Protein AF-A0A9D9RQP7-F1 (afdb_monomer_lite)

Radius of gyration: 17.79 Å; chains: 1; bounding box: 44×34×52 Å

Sequence (137 aa):
MFEIIPKEIKRVFKISFLLTIVVVIFGIIIKRPELWFAFFIGSVASIINSYLLLSVIHKTVYYQTHGKAGMYIEYIKRIAIFILSLYLVVLVTRKFFPNILLNNIVAAGIGILNFKISLFISKLLEYREHKKKGDGN

pLDDT: mean 87.14, std 11.57, range [43.44, 96.88]

Secondary structure (DSSP, 8-state):
--TTS-HHHHHHHHHHHHHHHHHHHHHHHTT-HIIIIIHHHHHHHHHHHHHHHHHHHHHHHHH----HHHHHHHHHHHHHHHHHHHHHHHHHHHHH-GGGHHHHHHHHHHHHTHHHHHHHHHHHHHHHHHHHHHTT-

Structure (mmCIF, N/CA/C/O backbone):
data_AF-A0A9D9RQP7-F1
#
_entry.id   AF-A0A9D9RQP7-F1
#
loop_
_atom_site.group_PDB
_atom_site.id
_atom_site.type_symbol
_atom_site.label_atom_id
_atom_site.label_alt_id
_atom_site.label_comp_id
_atom_site.label_asym_id
_atom_site.label_entity_id
_atom_site.label_seq_id
_atom_site.pdbx_PDB_ins_code
_atom_site.Cartn_x
_atom_site.Cartn_y
_atom_site.Cartn_z
_atom_site.occupancy
_atom_site.B_iso_or_equiv
_atom_site.auth_seq_id
_atom_site.auth_comp_id
_atom_site.auth_asym_id
_atom_site.auth_atom_id
_atom_site.pdbx_PDB_model_num
ATOM 1 N N . MET A 1 1 ? 2.325 10.418 -16.258 1.00 47.75 1 MET A N 1
ATOM 2 C CA . MET A 1 1 ? 2.567 9.432 -15.169 1.00 47.75 1 MET A CA 1
ATOM 3 C C . MET A 1 1 ? 2.206 7.987 -15.545 1.00 47.75 1 MET A C 1
ATOM 5 O O . MET A 1 1 ? 2.888 7.085 -15.086 1.00 47.75 1 MET A O 1
ATOM 9 N N . PHE A 1 2 ? 1.180 7.736 -16.377 1.00 49.91 2 PHE A N 1
ATOM 10 C CA . PHE A 1 2 ? 0.720 6.374 -16.727 1.00 49.91 2 PHE A CA 1
ATOM 11 C C . PHE A 1 2 ? 1.215 5.817 -18.076 1.00 49.91 2 PHE A C 1
ATOM 13 O O . PHE A 1 2 ? 0.912 4.668 -18.380 1.00 49.91 2 PHE A O 1
ATOM 20 N N . GLU A 1 3 ? 1.945 6.591 -18.884 1.00 54.91 3 GLU A N 1
ATOM 21 C CA . GLU A 1 3 ? 2.419 6.153 -20.214 1.00 54.91 3 GLU A CA 1
ATOM 22 C C . GLU A 1 3 ? 3.496 5.066 -20.151 1.00 54.91 3 GLU A C 1
ATOM 24 O O . GLU A 1 3 ? 3.617 4.266 -21.069 1.00 54.91 3 GLU A O 1
ATOM 29 N N . ILE A 1 4 ? 4.226 4.984 -19.036 1.00 62.22 4 ILE A N 1
ATOM 30 C CA . ILE A 1 4 ? 5.302 4.006 -18.824 1.00 62.22 4 ILE A CA 1
ATOM 31 C C . ILE A 1 4 ? 4.748 2.610 -18.457 1.00 62.22 4 ILE A C 1
ATOM 33 O O . ILE A 1 4 ? 5.469 1.616 -18.500 1.00 62.22 4 ILE A O 1
ATOM 37 N N . ILE A 1 5 ? 3.469 2.508 -18.074 1.00 67.00 5 ILE A N 1
ATOM 38 C CA . ILE A 1 5 ? 2.900 1.284 -17.493 1.00 67.00 5 ILE A CA 1
ATOM 39 C C . ILE A 1 5 ? 2.259 0.417 -18.592 1.00 67.00 5 ILE A C 1
ATOM 41 O O . ILE A 1 5 ? 1.290 0.870 -19.213 1.00 67.00 5 ILE A O 1
ATOM 45 N N . PRO A 1 6 ? 2.713 -0.841 -18.788 1.00 76.88 6 PRO A N 1
ATOM 46 C CA . PRO A 1 6 ? 2.080 -1.786 -19.708 1.00 76.88 6 PRO A CA 1
ATOM 47 C C . PRO A 1 6 ? 0.582 -1.944 -19.436 1.00 76.88 6 PRO A C 1
ATOM 49 O O . PRO A 1 6 ? 0.132 -1.859 -18.285 1.00 76.88 6 PRO A O 1
ATOM 52 N N . LYS A 1 7 ? -0.208 -2.192 -20.487 1.00 76.88 7 LYS A N 1
ATOM 53 C CA . LYS A 1 7 ? -1.673 -2.285 -20.378 1.00 76.88 7 LYS A CA 1
ATOM 54 C C . LYS A 1 7 ? -2.106 -3.353 -19.368 1.00 76.88 7 LYS A C 1
ATOM 56 O O . LYS A 1 7 ? -3.031 -3.085 -18.598 1.00 76.88 7 LYS A O 1
ATOM 61 N N . GLU A 1 8 ? -1.418 -4.497 -19.301 1.00 76.25 8 GLU A N 1
ATOM 62 C CA . GLU A 1 8 ? -1.732 -5.559 -18.334 1.00 76.25 8 GLU A CA 1
ATOM 63 C C . GLU A 1 8 ? -1.509 -5.082 -16.893 1.00 76.25 8 GLU A C 1
ATOM 65 O O . GLU A 1 8 ? -2.347 -5.272 -16.012 1.00 76.25 8 GLU A O 1
ATOM 70 N N . ILE A 1 9 ? -0.412 -4.368 -16.648 1.00 85.38 9 ILE A N 1
ATOM 71 C CA . ILE A 1 9 ? -0.052 -3.882 -15.311 1.00 85.38 9 ILE A CA 1
ATOM 72 C C . ILE A 1 9 ? -0.971 -2.735 -14.879 1.00 85.38 9 ILE A C 1
ATOM 74 O O . ILE A 1 9 ? -1.325 -2.620 -13.704 1.00 85.38 9 ILE A O 1
ATOM 78 N N . LYS A 1 10 ? -1.452 -1.921 -15.824 1.00 87.50 10 LYS A N 1
ATOM 79 C CA . LYS A 1 10 ? -2.448 -0.877 -15.551 1.00 87.50 10 LYS A CA 1
ATOM 80 C C . LYS A 1 10 ? -3.749 -1.466 -14.988 1.00 87.50 10 LYS A C 1
ATOM 82 O O . LYS A 1 10 ? -4.365 -0.831 -14.129 1.00 87.50 10 LYS A O 1
ATOM 87 N N . ARG A 1 11 ? -4.151 -2.677 -15.410 1.00 89.12 11 ARG A N 1
ATOM 88 C CA . ARG A 1 11 ? -5.290 -3.416 -14.821 1.00 89.12 11 ARG A CA 1
ATOM 89 C C . ARG A 1 11 ? -5.031 -3.723 -13.344 1.00 89.12 11 ARG A C 1
ATOM 91 O O . ARG A 1 11 ? -5.906 -3.470 -12.521 1.00 89.12 11 ARG A O 1
ATOM 98 N N . VAL A 1 12 ? -3.819 -4.160 -12.996 1.00 92.44 12 VAL A N 1
ATOM 99 C CA . VAL A 1 12 ? -3.421 -4.455 -11.606 1.00 92.44 12 VAL A CA 1
ATOM 100 C C . VAL A 1 12 ? -3.494 -3.212 -10.714 1.00 92.44 12 VAL A C 1
ATOM 102 O O . VAL A 1 12 ? -4.064 -3.283 -9.627 1.00 92.44 12 VAL A O 1
ATOM 105 N N . PHE A 1 13 ? -3.002 -2.055 -11.176 1.00 92.38 13 PHE A N 1
ATOM 106 C CA . PHE A 1 13 ? -3.132 -0.792 -10.429 1.00 92.38 13 PHE A CA 1
ATOM 107 C C . PHE A 1 13 ? -4.591 -0.408 -10.181 1.00 92.38 13 PHE A C 1
ATOM 109 O O . PHE A 1 13 ? -4.934 -0.004 -9.072 1.00 92.38 13 PHE A O 1
ATOM 116 N N . LYS A 1 14 ? -5.458 -0.554 -11.192 1.00 92.00 14 LYS A N 1
ATOM 117 C CA . LYS A 1 14 ? -6.893 -0.278 -11.040 1.00 92.00 14 LYS A CA 1
ATOM 118 C C . LYS A 1 14 ? -7.535 -1.194 -10.000 1.00 92.00 14 LYS A C 1
ATOM 120 O O . LYS A 1 14 ? -8.259 -0.699 -9.143 1.00 92.00 14 LYS A O 1
ATOM 125 N N . ILE A 1 15 ? -7.246 -2.497 -10.050 1.00 93.00 15 ILE A N 1
ATOM 126 C CA . ILE A 1 15 ? -7.751 -3.469 -9.068 1.00 93.00 15 ILE A CA 1
ATOM 127 C C . ILE A 1 15 ? -7.251 -3.113 -7.665 1.00 93.00 15 ILE A C 1
ATOM 129 O O . ILE A 1 15 ? -8.053 -3.063 -6.742 1.00 93.00 15 ILE A O 1
ATOM 133 N N . SER A 1 16 ? -5.966 -2.784 -7.513 1.00 94.56 16 SER A N 1
ATOM 134 C CA . SER A 1 16 ? -5.379 -2.399 -6.223 1.00 94.56 16 SER A CA 1
ATOM 135 C C . SER A 1 16 ? -6.018 -1.143 -5.641 1.00 94.56 16 SER A C 1
ATOM 137 O O . SER A 1 16 ? -6.324 -1.103 -4.447 1.00 94.56 16 SER A O 1
ATOM 139 N N . PHE A 1 17 ? -6.279 -0.136 -6.473 1.00 94.12 17 PHE A N 1
ATOM 140 C CA . PHE A 1 17 ? -6.966 1.081 -6.051 1.00 94.12 17 PHE A CA 1
ATOM 141 C C . PHE A 1 17 ? -8.420 0.806 -5.646 1.00 94.12 17 PHE A C 1
ATOM 143 O O . PHE A 1 17 ? -8.8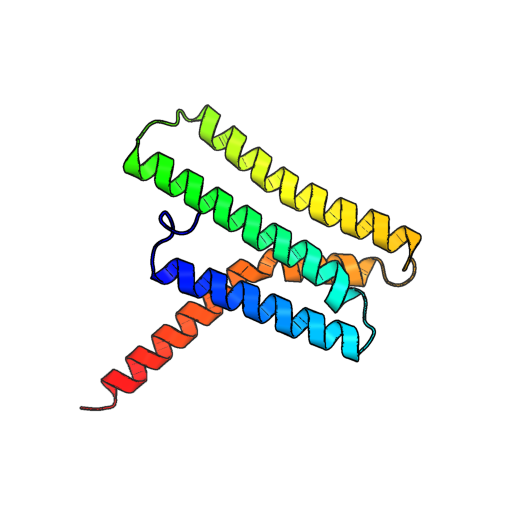59 1.244 -4.586 1.00 94.12 17 PHE A O 1
ATOM 150 N N . LEU A 1 18 ? -9.142 0.013 -6.441 1.00 94.56 18 LEU A N 1
ATOM 151 C CA . LEU A 1 18 ? -10.524 -0.367 -6.158 1.00 94.56 18 LEU A CA 1
ATOM 152 C C . LEU A 1 18 ? -10.630 -1.190 -4.868 1.00 94.56 18 LEU A C 1
ATOM 154 O O . LEU A 1 18 ? -11.475 -0.899 -4.028 1.00 94.56 18 LEU A O 1
ATOM 158 N N . LEU A 1 19 ? -9.729 -2.154 -4.664 1.00 94.19 19 LEU A N 1
ATOM 159 C CA . LEU A 1 19 ? -9.661 -2.955 -3.441 1.00 94.19 19 LEU A CA 1
ATOM 160 C C . LEU A 1 19 ? -9.374 -2.068 -2.224 1.00 94.19 19 LEU A C 1
ATOM 162 O O . LEU A 1 19 ? -10.003 -2.231 -1.182 1.00 94.19 19 LEU A O 1
ATOM 166 N N . THR A 1 20 ? -8.500 -1.067 -2.386 1.00 95.94 20 THR A N 1
ATOM 167 C CA . THR A 1 20 ? -8.225 -0.075 -1.337 1.00 95.94 20 THR A CA 1
ATOM 168 C C . THR A 1 20 ? -9.487 0.681 -0.947 1.00 95.94 20 THR A C 1
ATOM 170 O O . THR A 1 20 ? -9.828 0.725 0.230 1.00 95.94 20 THR A O 1
ATOM 173 N N . ILE A 1 21 ? -10.211 1.225 -1.927 1.00 95.62 21 ILE A N 1
ATOM 174 C CA . ILE A 1 21 ? -11.451 1.972 -1.690 1.00 95.62 21 ILE A CA 1
ATOM 175 C C . ILE A 1 21 ? -12.491 1.097 -0.986 1.00 95.62 21 ILE A C 1
ATOM 177 O O . ILE A 1 21 ? -13.067 1.524 0.012 1.00 95.62 21 ILE A O 1
ATOM 181 N N . VAL A 1 22 ? -12.708 -0.129 -1.469 1.00 94.94 22 VAL A N 1
ATOM 182 C CA . VAL A 1 22 ? -13.702 -1.049 -0.896 1.00 94.94 22 VAL A CA 1
ATOM 183 C C . VAL A 1 22 ? -13.388 -1.353 0.569 1.00 94.94 22 VAL A C 1
ATOM 185 O O . VAL A 1 22 ? -14.272 -1.232 1.416 1.00 94.94 22 VAL A O 1
ATOM 188 N N . VAL A 1 23 ? -12.135 -1.693 0.890 1.00 94.12 23 VAL A N 1
ATOM 189 C CA . VAL A 1 23 ? -11.734 -2.014 2.270 1.00 94.12 23 VAL A CA 1
ATOM 190 C C . VAL A 1 23 ? -11.811 -0.787 3.176 1.00 94.12 23 VAL A C 1
ATOM 192 O O . VAL A 1 23 ? -12.257 -0.905 4.315 1.00 94.12 23 VAL A O 1
ATOM 195 N N . VAL A 1 24 ? -11.443 0.397 2.677 1.00 93.88 24 VAL A N 1
ATOM 196 C CA . VAL A 1 24 ? -11.528 1.641 3.453 1.00 93.88 24 VAL A CA 1
ATOM 197 C C . VAL A 1 24 ? -12.977 1.995 3.773 1.00 93.88 24 VAL A C 1
ATOM 199 O O . VAL A 1 24 ? -13.290 2.235 4.937 1.00 93.88 24 VAL A O 1
ATOM 202 N N . ILE A 1 25 ? -13.875 1.972 2.782 1.00 94.94 25 ILE A N 1
ATOM 203 C CA . ILE A 1 25 ? -15.306 2.244 2.993 1.00 94.94 25 ILE A CA 1
ATOM 204 C C . ILE A 1 25 ? -15.891 1.243 3.993 1.00 94.94 25 ILE A C 1
ATOM 206 O O . ILE A 1 25 ? -16.557 1.637 4.950 1.00 94.94 25 ILE A O 1
ATOM 210 N N . PHE A 1 26 ? -15.594 -0.046 3.820 1.00 94.12 26 PHE A N 1
ATOM 211 C CA . PHE A 1 26 ? -16.040 -1.095 4.735 1.00 94.12 26 PHE A CA 1
ATOM 212 C C . PHE A 1 26 ? -15.511 -0.878 6.163 1.00 94.12 26 PHE A C 1
ATOM 214 O O . PHE A 1 26 ? -16.257 -0.993 7.137 1.00 94.12 26 PHE A O 1
ATOM 221 N N . GLY A 1 27 ? -14.244 -0.480 6.292 1.00 91.62 27 GLY A N 1
ATOM 222 C CA . GLY A 1 27 ? -13.615 -0.139 7.565 1.00 91.62 27 GLY A CA 1
ATOM 223 C C . GLY A 1 27 ? -14.263 1.050 8.274 1.00 91.62 27 GLY A C 1
ATOM 224 O O . GLY A 1 27 ? -14.408 1.021 9.497 1.00 91.62 27 GLY A O 1
ATOM 225 N N . ILE A 1 28 ? -14.695 2.067 7.521 1.00 92.75 28 ILE A N 1
ATOM 226 C CA . ILE A 1 28 ? -15.425 3.226 8.056 1.00 92.75 28 ILE A CA 1
ATOM 227 C C . ILE A 1 28 ? -16.793 2.790 8.592 1.00 92.75 28 ILE A C 1
ATOM 229 O O . ILE A 1 28 ? -17.144 3.146 9.716 1.00 92.75 28 ILE A O 1
ATOM 233 N N . ILE A 1 29 ? -17.537 1.975 7.835 1.00 94.06 29 ILE A N 1
ATOM 234 C CA . ILE A 1 29 ? -18.876 1.497 8.224 1.00 94.06 29 ILE A CA 1
ATOM 235 C C . ILE A 1 29 ? -18.820 0.700 9.536 1.00 94.06 29 ILE A C 1
ATOM 237 O O . ILE A 1 29 ? -19.639 0.914 10.428 1.00 94.06 29 ILE A O 1
ATOM 241 N N . ILE A 1 30 ? -17.823 -0.177 9.689 1.00 93.44 30 ILE A N 1
ATOM 242 C CA . ILE A 1 30 ? -17.660 -1.028 10.884 1.00 93.44 30 ILE A CA 1
ATOM 243 C C . ILE A 1 30 ? -16.909 -0.289 12.010 1.00 93.44 30 ILE A C 1
ATOM 245 O O . ILE A 1 30 ? -16.757 -0.810 13.113 1.00 93.44 30 ILE A O 1
ATOM 249 N N . LYS A 1 31 ? -16.460 0.950 11.763 1.00 89.25 31 LYS A N 1
ATOM 250 C CA . LYS A 1 31 ? -15.686 1.778 12.703 1.00 89.25 31 LYS A CA 1
ATOM 251 C C . LYS A 1 31 ? -14.406 1.085 13.189 1.00 89.25 31 LYS A C 1
ATOM 253 O O . LYS A 1 31 ? -14.003 1.233 14.341 1.00 89.25 31 LYS A O 1
ATOM 258 N N . ARG A 1 32 ? -13.757 0.329 12.298 1.00 89.00 32 ARG A N 1
ATOM 259 C CA . ARG A 1 32 ? -12.523 -0.422 12.567 1.00 89.00 32 ARG A CA 1
ATOM 260 C C . ARG A 1 32 ? -11.314 0.319 11.987 1.00 89.00 32 ARG A C 1
ATOM 262 O O . ARG A 1 32 ? -11.098 0.249 10.772 1.00 89.00 32 ARG A O 1
ATOM 269 N N . PRO A 1 33 ? -10.544 1.065 12.803 1.00 88.00 33 PRO A N 1
ATOM 270 C CA . PRO A 1 33 ? -9.365 1.813 12.343 1.00 88.00 33 PRO A CA 1
ATOM 271 C C . PRO A 1 33 ? -8.278 0.932 11.726 1.00 88.00 33 PRO A C 1
ATOM 273 O O . PRO A 1 33 ? -7.509 1.413 10.894 1.00 88.00 33 PRO A O 1
ATOM 276 N N . GLU A 1 34 ? -8.267 -0.364 12.031 1.00 89.88 34 GLU A N 1
ATOM 277 C CA . GLU A 1 34 ? -7.419 -1.341 11.355 1.00 89.88 34 GLU A CA 1
ATOM 278 C C . GLU A 1 34 ? -7.619 -1.292 9.830 1.00 89.88 34 GLU A C 1
ATOM 280 O O . GLU A 1 34 ? -6.661 -1.285 9.055 1.00 89.88 34 GLU A O 1
ATOM 285 N N . LEU A 1 35 ? -8.878 -1.206 9.395 1.00 85.56 35 LEU A N 1
ATOM 286 C CA . LEU A 1 35 ? -9.279 -1.349 7.998 1.00 85.56 35 LEU A CA 1
ATOM 287 C C . LEU A 1 35 ? -9.265 -0.028 7.226 1.00 85.56 35 LEU A C 1
ATOM 289 O O . LEU A 1 35 ? -8.845 0.000 6.073 1.00 85.56 35 LEU A O 1
ATOM 293 N N . TRP A 1 36 ? -9.715 1.076 7.827 1.00 91.00 36 TRP A N 1
ATOM 294 C CA . TRP A 1 36 ? -9.765 2.348 7.097 1.00 91.00 36 TRP A CA 1
ATOM 295 C C . TRP A 1 36 ? -8.465 3.148 7.188 1.00 91.00 36 TRP A C 1
ATOM 297 O O . TRP A 1 36 ? -8.125 3.845 6.237 1.00 91.00 36 TRP A O 1
ATOM 307 N N . PHE A 1 37 ? -7.717 3.035 8.290 1.00 93.81 37 PHE A N 1
ATOM 308 C CA . PHE A 1 37 ? -6.466 3.769 8.475 1.00 93.81 37 PHE A CA 1
ATOM 309 C C . PHE A 1 37 ? -5.248 2.899 8.158 1.00 93.81 37 PHE A C 1
ATOM 311 O O . PHE A 1 37 ? -4.493 3.199 7.232 1.00 93.81 37 PHE A O 1
ATOM 318 N N . ALA A 1 38 ? -5.044 1.806 8.896 1.00 94.50 38 ALA A N 1
ATOM 319 C CA . ALA A 1 38 ? -3.783 1.073 8.814 1.00 94.50 38 ALA A CA 1
ATOM 320 C C . ALA A 1 38 ? -3.617 0.344 7.468 1.00 94.50 38 ALA A C 1
ATOM 322 O O . ALA A 1 38 ? -2.581 0.476 6.809 1.00 94.50 38 ALA A O 1
ATOM 323 N N . PHE A 1 39 ? -4.665 -0.340 7.002 1.00 96.12 39 PHE A N 1
ATOM 324 C CA . PHE A 1 39 ? -4.684 -0.954 5.672 1.00 96.12 39 PHE A CA 1
ATOM 325 C C . PHE A 1 39 ? -4.536 0.073 4.537 1.00 96.12 39 PHE A C 1
ATOM 327 O O . PHE A 1 39 ? -3.866 -0.213 3.541 1.00 96.12 39 PHE A O 1
ATOM 334 N N . PHE A 1 40 ? -5.108 1.276 4.680 1.00 96.44 40 PHE A N 1
ATOM 335 C CA . PHE A 1 40 ? -4.963 2.348 3.691 1.00 96.44 40 PHE A CA 1
ATOM 336 C C . PHE A 1 40 ? -3.507 2.787 3.545 1.00 96.44 40 PHE A C 1
ATOM 338 O O . PHE A 1 40 ? -2.982 2.785 2.432 1.00 96.44 40 PHE A O 1
ATOM 345 N N . ILE A 1 41 ? -2.829 3.087 4.658 1.00 96.88 41 ILE A N 1
ATOM 346 C CA . ILE A 1 41 ? -1.414 3.485 4.641 1.00 96.88 41 ILE A CA 1
ATOM 347 C C . ILE A 1 41 ? -0.548 2.390 4.007 1.00 96.88 41 ILE A C 1
ATOM 349 O O . ILE A 1 41 ? 0.269 2.680 3.129 1.00 96.88 41 ILE A O 1
ATOM 353 N N . GLY A 1 42 ? -0.772 1.126 4.382 1.00 96.56 42 GLY A N 1
ATOM 354 C CA . GLY A 1 42 ? -0.073 -0.006 3.773 1.00 96.56 42 GLY A CA 1
ATOM 355 C C . GLY A 1 42 ? -0.332 -0.126 2.267 1.00 96.56 42 GLY A C 1
ATOM 356 O O . GLY A 1 42 ? 0.598 -0.334 1.487 1.00 96.56 42 GLY A O 1
ATOM 357 N N . SER A 1 43 ? -1.582 0.061 1.838 1.00 96.62 43 SER A N 1
ATOM 358 C CA . SER A 1 43 ? -1.982 -0.005 0.427 1.00 96.62 43 SER A CA 1
ATOM 359 C C . SER A 1 43 ? -1.356 1.104 -0.410 1.00 96.62 43 SER A C 1
ATOM 361 O O . SER A 1 43 ? -0.833 0.835 -1.492 1.00 96.62 43 SER A O 1
ATOM 363 N N . VAL A 1 44 ? -1.342 2.338 0.100 1.00 96.12 44 VAL A N 1
ATOM 364 C CA . VAL A 1 44 ? -0.674 3.473 -0.551 1.00 96.12 44 VAL A CA 1
ATOM 365 C C . VAL A 1 44 ? 0.821 3.191 -0.705 1.00 96.12 44 VAL A C 1
ATOM 367 O O . VAL A 1 44 ? 1.359 3.338 -1.804 1.00 96.12 44 VAL A O 1
ATOM 370 N N . ALA A 1 45 ? 1.481 2.700 0.349 1.00 96.50 45 ALA A N 1
ATOM 371 C CA . ALA A 1 45 ? 2.887 2.305 0.284 1.00 96.50 45 ALA A CA 1
ATOM 372 C C . ALA A 1 45 ? 3.128 1.208 -0.770 1.00 96.50 45 ALA A C 1
ATOM 374 O O . ALA A 1 45 ? 4.070 1.305 -1.555 1.00 96.50 45 ALA A O 1
ATOM 375 N N . SER A 1 46 ? 2.248 0.203 -0.848 1.00 96.50 46 SER A N 1
ATOM 376 C CA . SER A 1 46 ? 2.303 -0.868 -1.854 1.00 96.50 46 SER A CA 1
ATOM 377 C C . SER A 1 46 ? 2.227 -0.336 -3.290 1.00 96.50 46 SER A C 1
ATOM 379 O O . SER A 1 46 ? 3.029 -0.725 -4.147 1.00 96.50 46 SER A O 1
ATOM 381 N N . ILE A 1 47 ? 1.300 0.591 -3.551 1.00 94.75 47 ILE A N 1
ATOM 382 C CA . ILE A 1 47 ? 1.083 1.203 -4.869 1.00 94.75 47 ILE A CA 1
ATOM 383 C C . ILE A 1 47 ? 2.297 2.044 -5.280 1.00 94.75 47 ILE A C 1
ATOM 385 O O . ILE A 1 47 ? 2.828 1.853 -6.377 1.00 94.75 47 ILE A O 1
ATOM 389 N N . ILE A 1 48 ? 2.782 2.923 -4.394 1.00 94.38 48 ILE A N 1
ATOM 390 C CA . ILE A 1 48 ? 3.969 3.758 -4.649 1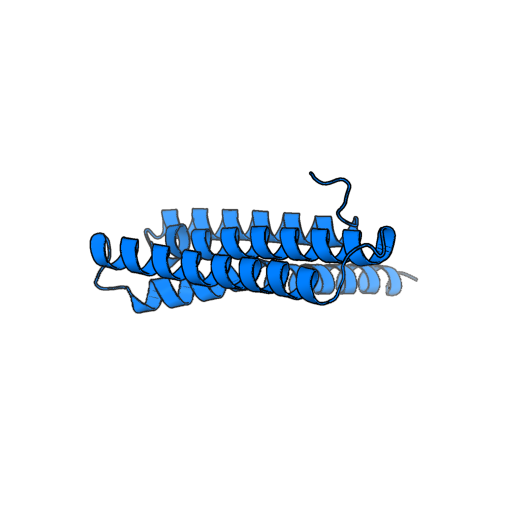.00 94.38 48 ILE A CA 1
ATOM 391 C C . ILE A 1 48 ? 5.187 2.872 -4.914 1.00 94.38 48 ILE A C 1
ATOM 393 O O . ILE A 1 48 ? 5.909 3.066 -5.893 1.00 94.38 48 ILE A O 1
ATOM 397 N N . ASN A 1 49 ? 5.396 1.858 -4.076 1.00 94.25 49 ASN A N 1
ATOM 398 C CA . ASN A 1 49 ? 6.526 0.950 -4.201 1.00 94.25 49 ASN A CA 1
ATOM 399 C C . ASN A 1 49 ? 6.518 0.165 -5.523 1.00 94.25 49 ASN A C 1
ATOM 401 O O . ASN A 1 49 ? 7.573 -0.085 -6.112 1.00 94.25 49 ASN A O 1
ATOM 405 N N . SER A 1 50 ? 5.331 -0.224 -5.988 1.00 93.00 50 SER A N 1
ATOM 406 C CA . SER A 1 50 ? 5.155 -0.941 -7.254 1.00 93.00 50 SER A CA 1
ATOM 407 C C . SER A 1 50 ? 5.362 -0.023 -8.459 1.00 93.00 50 SER A C 1
ATOM 409 O O . SER A 1 50 ? 5.967 -0.432 -9.448 1.00 93.00 50 SER A O 1
ATOM 411 N N . TYR A 1 51 ? 4.945 1.241 -8.360 1.00 90.94 51 TYR A N 1
ATOM 412 C CA . TYR A 1 51 ? 5.221 2.252 -9.379 1.00 90.94 51 TYR A CA 1
ATOM 413 C C . TYR A 1 51 ? 6.722 2.539 -9.515 1.00 90.94 51 TYR A C 1
ATOM 415 O O . TYR A 1 51 ? 7.252 2.545 -10.626 1.00 90.94 51 TYR A O 1
ATOM 423 N N . LEU A 1 52 ? 7.427 2.714 -8.392 1.00 91.00 52 LEU A N 1
ATOM 424 C CA . LEU A 1 52 ? 8.880 2.904 -8.398 1.00 91.00 52 LEU A CA 1
ATOM 425 C C . LEU A 1 52 ? 9.596 1.712 -9.033 1.00 91.00 52 LEU A C 1
ATOM 427 O O . LEU A 1 52 ? 10.477 1.905 -9.866 1.00 91.00 52 LEU A O 1
ATOM 431 N N . LEU A 1 53 ? 9.172 0.486 -8.709 1.00 90.75 53 LEU A N 1
ATOM 432 C CA . LEU A 1 53 ? 9.724 -0.720 -9.321 1.00 90.75 53 LEU A CA 1
ATOM 433 C C . LEU A 1 53 ? 9.564 -0.714 -10.850 1.00 90.75 53 LEU A C 1
ATOM 435 O O . LEU A 1 53 ? 10.519 -1.001 -11.564 1.00 90.75 53 LEU A O 1
ATOM 439 N N . LEU A 1 54 ? 8.385 -0.350 -11.357 1.00 88.38 54 LEU A N 1
ATOM 440 C CA . LEU A 1 54 ? 8.132 -0.265 -12.800 1.00 88.38 54 LEU A CA 1
ATOM 441 C C . LEU A 1 54 ? 8.972 0.803 -13.487 1.00 88.38 54 LEU A C 1
ATOM 443 O O . LEU A 1 54 ? 9.483 0.564 -14.577 1.00 88.38 54 LEU A O 1
ATOM 447 N N . SER A 1 55 ? 9.144 1.956 -12.844 1.00 84.81 55 SER A N 1
ATOM 448 C CA . SER A 1 55 ? 10.006 3.025 -13.349 1.00 84.81 55 SER A CA 1
ATOM 449 C C . SER A 1 55 ? 11.456 2.554 -13.482 1.00 84.81 55 SER A C 1
ATOM 451 O O . SER A 1 55 ? 12.086 2.788 -14.512 1.00 84.81 55 SER A O 1
ATOM 453 N N . VAL A 1 56 ? 11.967 1.821 -12.485 1.00 86.00 56 VAL A N 1
ATOM 454 C CA . VAL A 1 56 ? 13.311 1.227 -12.535 1.00 86.00 56 VAL A CA 1
ATOM 455 C C . VAL A 1 56 ? 13.409 0.200 -13.658 1.00 86.00 56 VAL A C 1
ATOM 457 O O . VAL A 1 56 ? 14.314 0.303 -14.477 1.00 86.00 56 VAL A O 1
ATOM 460 N N . ILE A 1 57 ? 12.461 -0.739 -13.754 1.00 85.50 57 ILE A N 1
ATOM 461 C CA . ILE A 1 57 ? 12.448 -1.754 -14.821 1.00 85.50 57 ILE A CA 1
ATOM 462 C C . ILE A 1 57 ? 12.445 -1.083 -16.197 1.00 85.50 57 ILE A C 1
ATOM 464 O O . ILE A 1 57 ? 13.248 -1.441 -17.052 1.00 85.50 57 ILE A O 1
ATOM 468 N N . HIS A 1 58 ? 11.587 -0.084 -16.406 1.00 81.44 58 HIS A N 1
ATOM 469 C CA . HIS A 1 58 ? 11.510 0.623 -17.677 1.00 81.44 58 HIS A CA 1
ATOM 470 C C . HIS A 1 58 ? 12.827 1.333 -18.014 1.00 81.44 58 HIS A C 1
ATOM 472 O O . HIS A 1 58 ? 13.332 1.184 -19.123 1.00 81.44 58 HIS A O 1
ATOM 478 N N . LYS A 1 59 ? 13.435 2.038 -17.052 1.00 78.50 59 LYS A N 1
ATOM 479 C CA . LYS A 1 59 ? 14.737 2.693 -17.251 1.00 78.50 59 LYS A CA 1
ATOM 480 C C . LYS A 1 59 ? 15.851 1.694 -17.559 1.00 78.50 59 LYS A C 1
ATOM 482 O O . LYS A 1 59 ? 16.645 1.937 -18.462 1.00 78.50 59 LYS A O 1
ATOM 487 N N . THR A 1 60 ? 15.910 0.574 -16.844 1.00 81.12 60 THR A N 1
ATOM 488 C CA . THR A 1 60 ? 16.942 -0.448 -17.053 1.00 81.12 60 THR A CA 1
ATOM 489 C C . THR A 1 60 ? 16.791 -1.136 -18.406 1.00 81.12 60 THR A C 1
ATOM 491 O O . THR A 1 60 ? 17.784 -1.294 -19.109 1.00 81.12 60 THR A O 1
ATOM 494 N N . VAL A 1 61 ? 15.566 -1.509 -18.790 1.00 78.94 61 VAL A N 1
ATOM 495 C CA . VAL A 1 61 ? 15.300 -2.218 -20.051 1.00 78.94 61 VAL A CA 1
ATOM 496 C C . VAL A 1 61 ? 15.477 -1.301 -21.262 1.00 78.94 61 VAL A C 1
ATOM 498 O O . VAL A 1 61 ? 16.118 -1.706 -22.225 1.00 78.94 61 VAL A O 1
ATOM 501 N N . TYR A 1 62 ? 14.939 -0.077 -21.224 1.00 69.56 62 TYR A N 1
ATOM 502 C CA . TYR A 1 62 ? 14.922 0.802 -22.401 1.00 69.56 62 TYR A CA 1
ATOM 503 C C . TYR A 1 62 ? 16.158 1.687 -22.537 1.00 69.56 62 TYR A C 1
ATOM 505 O O . TYR A 1 62 ? 16.584 1.952 -23.655 1.00 69.56 62 TYR A O 1
ATOM 513 N N . TYR A 1 63 ? 16.737 2.154 -21.430 1.00 69.44 63 TYR A N 1
ATOM 514 C CA . TYR A 1 63 ? 17.813 3.145 -21.485 1.00 69.44 63 TYR A CA 1
ATOM 515 C C . TYR A 1 63 ? 19.186 2.588 -21.096 1.00 69.44 63 TYR A C 1
ATOM 517 O O . TYR A 1 63 ? 20.149 3.343 -21.166 1.00 69.44 63 TYR A O 1
ATOM 525 N N . GLN A 1 64 ? 19.288 1.327 -20.640 1.00 67.62 64 GLN A N 1
ATOM 526 C CA . GLN A 1 64 ? 20.534 0.653 -20.205 1.00 67.62 64 GLN A CA 1
ATOM 527 C C . GLN A 1 64 ? 21.442 1.491 -19.270 1.00 67.62 64 GLN A C 1
ATOM 529 O O . GLN A 1 64 ? 22.625 1.216 -19.103 1.00 67.62 64 GLN A O 1
ATOM 534 N N . THR A 1 65 ? 20.895 2.525 -18.627 1.00 58.50 65 THR A N 1
ATOM 535 C CA . THR A 1 65 ? 21.665 3.662 -18.082 1.00 58.50 65 THR A CA 1
ATOM 536 C C . THR A 1 65 ? 22.070 3.489 -16.625 1.00 58.50 65 THR A C 1
ATOM 538 O O . THR A 1 65 ? 22.756 4.342 -16.071 1.00 58.50 65 THR A O 1
ATOM 541 N N . HIS A 1 66 ? 21.624 2.422 -15.959 1.00 61.38 66 HIS A N 1
ATOM 542 C CA . HIS A 1 66 ? 21.834 2.264 -14.522 1.00 61.38 66 HIS A CA 1
ATOM 543 C C . HIS A 1 66 ? 22.972 1.284 -14.243 1.00 61.38 66 HIS A C 1
ATOM 545 O O . HIS A 1 66 ? 22.821 0.071 -14.379 1.00 61.38 66 HIS A O 1
ATOM 551 N N . GLY A 1 67 ? 24.105 1.819 -13.778 1.00 68.25 67 GLY A N 1
ATOM 552 C CA . GLY A 1 67 ? 25.142 1.018 -13.133 1.00 68.25 67 GLY A CA 1
ATOM 553 C C . GLY A 1 67 ? 24.599 0.304 -11.886 1.00 68.25 67 GLY A C 1
ATOM 554 O O . GLY A 1 67 ? 23.640 0.767 -11.260 1.00 68.25 67 GLY A O 1
ATOM 555 N N . LYS A 1 68 ? 25.226 -0.816 -11.495 1.00 74.25 68 LYS A N 1
ATOM 556 C CA . LYS A 1 68 ? 24.778 -1.679 -10.378 1.00 74.25 68 LYS A CA 1
ATOM 557 C C . LYS A 1 68 ? 24.444 -0.887 -9.102 1.00 74.25 68 LYS A C 1
ATOM 559 O O . LYS A 1 68 ? 23.419 -1.145 -8.482 1.00 74.25 68 LYS A O 1
ATOM 564 N N . ALA A 1 69 ? 25.248 0.123 -8.759 1.00 77.69 69 ALA A N 1
ATOM 565 C CA . ALA A 1 69 ? 25.045 0.978 -7.585 1.00 77.69 69 ALA A CA 1
ATOM 566 C C . ALA A 1 69 ? 23.715 1.763 -7.604 1.00 77.69 69 ALA A C 1
ATOM 568 O O . ALA A 1 69 ? 23.038 1.849 -6.581 1.00 77.69 69 ALA A O 1
ATOM 569 N N . GLY A 1 70 ? 23.294 2.281 -8.764 1.00 79.88 70 GLY A N 1
ATOM 570 C CA . GLY A 1 70 ? 22.038 3.028 -8.894 1.00 79.88 70 GLY A CA 1
ATOM 571 C C . GLY A 1 70 ? 20.806 2.160 -8.629 1.00 79.88 70 GLY A C 1
ATOM 572 O O . GLY A 1 70 ? 19.856 2.606 -7.986 1.00 79.88 70 GLY A O 1
ATOM 573 N N . MET A 1 71 ? 20.848 0.887 -9.040 1.00 79.88 71 MET A N 1
ATOM 574 C CA . MET A 1 71 ? 19.771 -0.067 -8.752 1.00 79.88 71 MET A CA 1
ATOM 575 C C . MET A 1 71 ? 19.645 -0.367 -7.251 1.00 79.88 71 MET A C 1
ATOM 577 O O . MET A 1 71 ? 18.527 -0.457 -6.742 1.00 79.88 71 MET A O 1
ATOM 581 N N . TYR A 1 72 ? 20.764 -0.463 -6.522 1.00 86.31 72 TYR A N 1
ATOM 582 C CA . TYR A 1 72 ? 20.737 -0.641 -5.064 1.00 86.31 72 TYR A CA 1
ATOM 583 C C . TYR A 1 72 ? 20.143 0.571 -4.339 1.00 86.31 72 TYR A C 1
ATOM 585 O O . TYR A 1 72 ? 19.368 0.395 -3.401 1.00 86.31 72 TYR A O 1
ATOM 593 N N . ILE A 1 73 ? 20.442 1.793 -4.788 1.00 87.75 73 ILE A N 1
ATOM 594 C CA . ILE A 1 73 ? 19.872 3.016 -4.199 1.00 87.75 73 ILE A CA 1
ATOM 595 C C . ILE A 1 73 ? 18.346 3.028 -4.349 1.00 87.75 73 ILE A C 1
ATOM 597 O O . ILE A 1 73 ? 17.629 3.266 -3.377 1.00 87.75 73 ILE A O 1
ATOM 601 N N . GLU A 1 74 ? 17.832 2.729 -5.543 1.00 87.56 74 GLU A N 1
ATOM 602 C CA . GLU A 1 74 ? 16.385 2.641 -5.775 1.00 87.56 74 GLU A CA 1
ATOM 603 C C . GLU A 1 74 ? 15.735 1.516 -4.952 1.00 87.56 74 GLU A C 1
ATOM 605 O O . GLU A 1 74 ? 14.633 1.675 -4.422 1.00 87.56 74 GLU A O 1
ATOM 610 N N . TYR A 1 75 ? 16.435 0.395 -4.762 1.00 88.38 75 TYR A N 1
ATOM 611 C CA . TYR A 1 75 ? 15.984 -0.676 -3.876 1.00 88.38 75 TYR A CA 1
ATOM 612 C C . TYR A 1 75 ? 15.897 -0.234 -2.404 1.00 88.38 75 TYR A C 1
ATOM 614 O O . TYR A 1 75 ? 14.895 -0.508 -1.741 1.00 88.38 75 TYR A O 1
ATOM 622 N N . ILE A 1 76 ? 16.890 0.504 -1.900 1.00 92.81 76 ILE A N 1
ATOM 623 C CA . ILE A 1 76 ? 16.884 1.038 -0.530 1.00 92.81 76 ILE A CA 1
ATOM 624 C C . ILE A 1 76 ? 15.740 2.038 -0.341 1.00 92.81 76 ILE A C 1
ATOM 626 O O . ILE A 1 76 ? 15.016 1.940 0.649 1.00 92.81 76 ILE A O 1
ATOM 630 N N . LYS A 1 77 ? 15.507 2.949 -1.301 1.00 92.06 77 LYS A N 1
ATOM 631 C CA . LYS A 1 77 ? 14.362 3.883 -1.261 1.00 92.06 77 LYS A CA 1
ATOM 632 C C . LYS A 1 77 ? 13.036 3.141 -1.099 1.00 92.06 77 LYS A C 1
ATOM 634 O O . LYS A 1 77 ? 12.187 3.531 -0.302 1.00 92.06 77 LYS A O 1
ATOM 639 N N . ARG A 1 78 ? 12.872 2.041 -1.833 1.00 93.06 78 ARG A N 1
ATOM 640 C CA . ARG A 1 78 ? 11.684 1.183 -1.775 1.00 93.06 78 ARG A CA 1
ATOM 641 C C . ARG A 1 78 ? 11.492 0.521 -0.409 1.00 93.06 78 ARG A C 1
ATOM 643 O O . ARG A 1 78 ? 10.384 0.539 0.121 1.00 93.06 78 ARG A O 1
ATOM 650 N N . ILE A 1 79 ? 12.561 -0.009 0.191 1.00 93.69 79 ILE A N 1
ATOM 651 C CA . ILE A 1 79 ? 12.513 -0.532 1.568 1.00 93.69 79 ILE A CA 1
ATOM 652 C C . ILE A 1 79 ? 12.158 0.582 2.556 1.00 93.69 79 ILE A C 1
ATOM 654 O O . ILE A 1 79 ? 11.296 0.386 3.413 1.00 93.69 79 ILE A O 1
ATOM 658 N N . ALA A 1 80 ? 12.775 1.757 2.415 1.00 94.75 80 ALA A N 1
ATOM 659 C CA . ALA A 1 80 ? 12.524 2.893 3.292 1.00 94.75 80 ALA A CA 1
ATOM 660 C C . ALA A 1 80 ? 11.043 3.298 3.287 1.00 94.75 80 ALA A C 1
ATOM 662 O O . ALA A 1 80 ? 10.488 3.544 4.350 1.00 94.75 80 ALA A O 1
ATOM 663 N N . ILE A 1 81 ? 10.367 3.275 2.133 1.00 95.00 81 ILE A N 1
ATOM 664 C CA . ILE A 1 81 ? 8.923 3.557 2.041 1.00 95.00 81 ILE A CA 1
ATOM 665 C C . ILE A 1 81 ? 8.104 2.588 2.899 1.00 95.00 81 ILE A C 1
ATOM 667 O O . ILE A 1 81 ? 7.207 3.023 3.621 1.00 95.00 81 ILE A O 1
ATOM 671 N N . PHE A 1 82 ? 8.416 1.289 2.875 1.00 94.00 82 PHE A N 1
ATOM 672 C CA . PHE A 1 82 ? 7.710 0.322 3.715 1.00 94.00 82 PHE A CA 1
ATOM 673 C C . PHE A 1 82 ? 7.973 0.544 5.201 1.00 94.00 82 PHE A C 1
ATOM 675 O O . PHE A 1 82 ? 7.023 0.578 5.984 1.00 94.00 82 PHE A O 1
ATOM 682 N N . ILE A 1 83 ? 9.232 0.763 5.585 1.00 95.06 83 ILE A N 1
ATOM 683 C CA . ILE A 1 83 ? 9.599 1.033 6.979 1.00 95.06 83 ILE A CA 1
ATOM 684 C C . ILE A 1 83 ? 8.895 2.299 7.479 1.00 95.06 83 ILE A C 1
ATOM 686 O O . ILE A 1 83 ? 8.256 2.267 8.528 1.00 95.06 83 ILE A O 1
ATOM 690 N N . LEU A 1 84 ? 8.945 3.388 6.708 1.00 95.62 84 LEU A N 1
ATOM 691 C CA . LEU A 1 84 ? 8.300 4.656 7.048 1.00 95.62 84 LEU A CA 1
ATOM 692 C C . LEU A 1 84 ? 6.781 4.507 7.158 1.00 95.62 84 LEU A C 1
ATOM 694 O O . LEU A 1 84 ? 6.183 5.055 8.081 1.00 95.62 84 LEU A O 1
ATOM 698 N N . SER A 1 85 ? 6.156 3.730 6.269 1.00 94.94 85 SER A N 1
ATOM 699 C CA . SER A 1 85 ? 4.713 3.480 6.325 1.00 94.94 85 SER A CA 1
ATOM 700 C C . SER A 1 85 ? 4.300 2.734 7.599 1.00 94.94 85 SER A C 1
ATOM 702 O O . SER A 1 85 ? 3.360 3.152 8.274 1.00 94.94 85 SER A O 1
ATOM 704 N N . LEU A 1 86 ? 5.038 1.688 7.991 1.00 95.38 86 LEU A N 1
ATOM 705 C CA . LEU A 1 86 ? 4.776 0.945 9.226 1.00 95.38 86 LEU A CA 1
ATOM 706 C C . LEU A 1 86 ? 5.076 1.789 10.465 1.00 95.38 86 LEU A C 1
ATOM 708 O O . LEU A 1 86 ? 4.299 1.776 11.417 1.00 95.38 86 LEU A O 1
ATOM 712 N N . TYR A 1 87 ? 6.162 2.562 10.441 1.00 95.12 87 TYR A N 1
ATOM 713 C CA . TYR A 1 87 ? 6.512 3.479 11.521 1.00 95.12 87 TYR A CA 1
ATOM 714 C C . TYR A 1 87 ? 5.412 4.522 11.750 1.00 95.12 87 TYR A C 1
ATOM 716 O O . TYR A 1 87 ? 4.991 4.732 12.888 1.00 95.12 87 TYR A O 1
ATOM 724 N N . LEU A 1 88 ? 4.882 5.114 10.674 1.00 94.25 88 LEU A N 1
ATOM 725 C CA . LEU A 1 88 ? 3.764 6.055 10.739 1.00 94.25 88 LEU A CA 1
ATOM 726 C C . LEU A 1 88 ? 2.522 5.395 11.344 1.00 94.25 88 LEU A C 1
ATOM 728 O O . LEU A 1 88 ? 1.901 5.970 12.240 1.00 94.25 88 LEU A O 1
ATOM 732 N N . VAL A 1 89 ? 2.187 4.173 10.915 1.00 95.44 89 VAL A N 1
ATOM 733 C CA . VAL A 1 89 ? 1.066 3.414 11.490 1.00 95.44 89 VAL A CA 1
ATOM 734 C C . VAL A 1 89 ? 1.268 3.201 12.987 1.00 95.44 89 VAL A C 1
ATOM 736 O O . VAL A 1 89 ? 0.346 3.471 13.753 1.00 95.44 89 VAL A O 1
ATOM 739 N N . VAL A 1 90 ? 2.454 2.780 13.434 1.00 94.81 90 VAL A N 1
ATOM 740 C CA . VAL A 1 90 ? 2.753 2.572 14.862 1.00 94.81 90 VAL A CA 1
ATOM 741 C C . VAL A 1 90 ? 2.627 3.873 15.653 1.00 94.81 90 VAL A C 1
ATOM 743 O O . VAL A 1 90 ? 2.003 3.879 16.714 1.00 94.81 90 VAL A O 1
ATOM 746 N N . LEU A 1 91 ? 3.175 4.976 15.140 1.00 94.38 91 LEU A N 1
ATOM 747 C CA . LEU A 1 91 ? 3.160 6.278 15.807 1.00 94.38 91 LEU A CA 1
ATOM 748 C C . LEU A 1 91 ? 1.729 6.789 16.004 1.00 94.38 91 LEU A C 1
ATOM 750 O O . LEU A 1 91 ? 1.340 7.131 17.122 1.00 94.38 91 LEU A O 1
ATOM 754 N N . VAL A 1 92 ? 0.923 6.789 14.941 1.00 92.19 92 VAL A N 1
ATOM 755 C CA . VAL A 1 92 ? -0.478 7.232 15.008 1.00 92.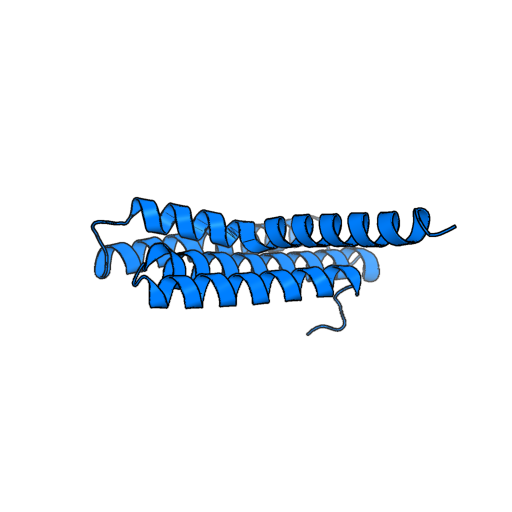19 92 VAL A CA 1
ATOM 756 C C . VAL A 1 92 ? -1.299 6.277 15.875 1.00 92.19 92 VAL A C 1
ATOM 758 O O . VAL A 1 92 ? -2.080 6.719 16.715 1.00 92.19 92 VAL A O 1
ATOM 761 N N . THR A 1 93 ? -1.082 4.968 15.745 1.00 92.06 93 THR A N 1
ATOM 762 C CA . THR A 1 93 ? -1.821 3.966 16.523 1.00 92.06 93 THR A CA 1
ATOM 763 C C . THR A 1 93 ? -1.545 4.086 18.014 1.00 92.06 93 THR A C 1
ATOM 765 O O . THR A 1 93 ? -2.483 4.054 18.798 1.00 92.06 93 THR A O 1
ATOM 768 N N . ARG A 1 94 ? -0.294 4.302 18.436 1.00 91.25 94 ARG A N 1
ATOM 769 C CA . ARG A 1 94 ? 0.019 4.512 19.859 1.00 91.25 94 ARG A CA 1
ATOM 770 C C . ARG A 1 94 ? -0.664 5.751 20.436 1.00 91.25 94 ARG A C 1
ATOM 772 O O . ARG A 1 94 ? -1.027 5.737 21.606 1.00 91.25 94 ARG A O 1
ATOM 779 N N . LYS A 1 95 ? -0.846 6.801 19.629 1.00 91.88 95 LYS A N 1
ATOM 780 C CA . LYS A 1 95 ? -1.465 8.058 20.068 1.00 91.88 95 LYS A CA 1
ATOM 781 C C . LYS A 1 95 ? -2.992 7.988 20.140 1.00 91.88 95 LYS A C 1
ATOM 783 O O . LYS A 1 95 ? -3.568 8.527 21.076 1.00 91.88 95 LYS A O 1
ATOM 788 N N . PHE A 1 96 ? -3.640 7.357 19.161 1.00 87.81 96 PHE A N 1
ATOM 789 C CA . PHE A 1 96 ? -5.104 7.388 19.023 1.00 87.81 96 PHE A CA 1
ATOM 790 C C . PHE A 1 96 ? -5.792 6.057 19.351 1.00 87.81 96 PHE A C 1
ATOM 792 O O . PHE A 1 96 ? -6.960 6.054 19.729 1.00 87.81 96 PHE A O 1
ATOM 799 N N . PHE A 1 97 ? -5.092 4.928 19.218 1.00 88.06 97 PHE A N 1
ATOM 800 C CA . PHE A 1 97 ? -5.668 3.584 19.325 1.00 88.06 97 PHE A CA 1
ATOM 801 C C . PHE A 1 97 ? -4.721 2.576 20.018 1.00 88.06 97 PHE A C 1
ATOM 803 O O . PHE A 1 97 ? -4.379 1.539 19.439 1.00 88.06 97 PHE A O 1
ATOM 810 N N . PRO A 1 98 ? -4.271 2.843 21.258 1.00 84.88 98 PRO A N 1
ATOM 811 C CA . PRO A 1 98 ? -3.212 2.057 21.901 1.00 84.88 98 PRO A CA 1
ATOM 812 C C . PRO A 1 98 ? -3.567 0.570 22.077 1.00 84.88 98 PRO A C 1
ATOM 814 O O . PRO A 1 98 ? -2.695 -0.288 21.961 1.00 84.88 98 PRO A O 1
ATOM 817 N N . ASN A 1 99 ? -4.850 0.252 22.271 1.00 89.50 99 ASN A N 1
ATOM 818 C CA . ASN A 1 99 ? -5.324 -1.105 22.570 1.00 89.50 99 ASN A CA 1
ATOM 819 C C . ASN A 1 99 ? -5.349 -2.057 21.359 1.00 89.50 99 ASN A C 1
ATOM 821 O O . ASN A 1 99 ? -5.537 -3.256 21.531 1.00 89.50 99 ASN A O 1
ATOM 825 N N . ILE A 1 100 ? -5.171 -1.549 20.136 1.00 91.31 100 ILE A N 1
ATOM 826 C CA . ILE A 1 100 ? -5.280 -2.329 18.886 1.00 91.31 100 ILE A CA 1
ATOM 827 C C . ILE A 1 100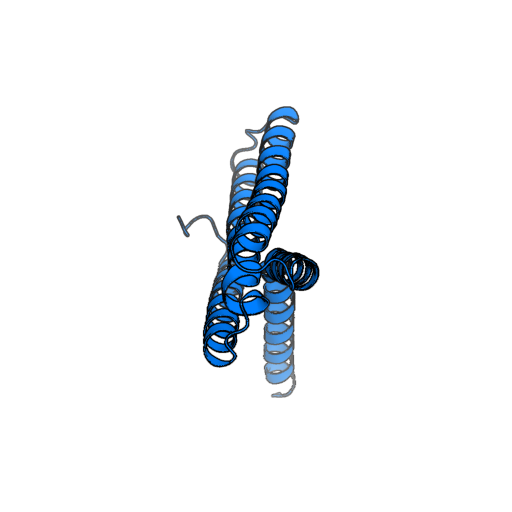 ? -4.001 -2.257 18.043 1.00 91.31 100 ILE A C 1
ATOM 829 O O . ILE A 1 100 ? -4.026 -2.442 16.825 1.00 91.31 100 ILE A O 1
ATOM 833 N N . LEU A 1 101 ? -2.863 -1.989 18.692 1.00 91.69 101 LEU A N 1
ATOM 834 C CA . LEU A 1 101 ? -1.573 -1.815 18.028 1.00 91.69 101 LEU A CA 1
ATOM 835 C C . LEU A 1 101 ? -1.222 -2.976 17.094 1.00 91.69 101 LEU A C 1
ATOM 837 O O . LEU A 1 101 ? -0.893 -2.751 15.930 1.00 91.69 101 LEU A O 1
ATOM 841 N N . LEU A 1 102 ? -1.327 -4.209 17.592 1.00 92.88 102 LEU A N 1
ATOM 842 C CA . LEU A 1 102 ? -1.025 -5.406 16.811 1.00 92.88 102 LEU A CA 1
ATOM 843 C C . LEU A 1 102 ? -1.940 -5.527 15.591 1.00 92.88 102 LEU A C 1
ATOM 845 O O . LEU A 1 102 ? -1.451 -5.767 14.489 1.00 92.88 102 LEU A O 1
ATOM 849 N N . ASN A 1 103 ? -3.242 -5.286 15.755 1.00 93.88 103 ASN A N 1
ATOM 850 C CA . ASN A 1 103 ? -4.193 -5.402 14.654 1.00 93.88 103 ASN A CA 1
ATOM 851 C C . ASN A 1 103 ? -3.919 -4.364 13.558 1.00 93.88 103 ASN A C 1
ATOM 853 O O . ASN A 1 103 ? -3.972 -4.700 12.378 1.00 93.88 103 ASN A O 1
ATOM 857 N N . ASN A 1 104 ? -3.565 -3.129 13.927 1.00 93.62 104 ASN A N 1
ATOM 858 C CA . ASN A 1 104 ? -3.187 -2.097 12.959 1.00 93.62 104 ASN A CA 1
ATOM 859 C C . ASN A 1 104 ? -1.887 -2.452 12.226 1.00 93.62 104 ASN A C 1
ATOM 861 O O . ASN A 1 104 ? -1.808 -2.272 11.014 1.00 93.62 104 ASN A O 1
ATOM 865 N N . ILE A 1 105 ? -0.880 -2.995 12.918 1.00 94.25 105 ILE A N 1
ATOM 866 C CA . ILE A 1 105 ? 0.358 -3.451 12.265 1.00 94.25 105 ILE A CA 1
ATOM 867 C C . ILE A 1 105 ? 0.049 -4.571 11.263 1.00 94.25 105 ILE A C 1
ATOM 869 O O . ILE A 1 105 ? 0.509 -4.515 10.122 1.00 94.25 105 ILE A O 1
ATOM 873 N N . VAL A 1 106 ? -0.765 -5.555 11.656 1.00 95.50 106 VAL A N 1
ATOM 874 C CA . VAL A 1 106 ? -1.181 -6.655 10.773 1.00 95.50 106 VAL A CA 1
ATOM 875 C C . VAL A 1 106 ? -1.963 -6.119 9.575 1.00 95.50 106 VAL A C 1
ATOM 877 O O . VAL A 1 106 ? -1.641 -6.457 8.438 1.00 95.50 106 VAL A O 1
ATOM 880 N N . ALA A 1 107 ? -2.937 -5.237 9.794 1.00 95.38 107 ALA A N 1
ATOM 881 C CA . ALA A 1 107 ? -3.738 -4.662 8.720 1.00 95.38 107 ALA A CA 1
ATOM 882 C C . ALA A 1 107 ? -2.901 -3.809 7.753 1.00 95.38 107 ALA A C 1
ATOM 884 O O . ALA A 1 107 ? -3.088 -3.901 6.539 1.00 95.38 107 ALA A O 1
ATOM 885 N N . ALA A 1 108 ? -1.923 -3.051 8.256 1.00 96.50 108 ALA A N 1
ATOM 886 C CA . ALA A 1 108 ? -0.948 -2.357 7.419 1.00 96.50 108 ALA A CA 1
ATOM 887 C C . ALA A 1 108 ? -0.079 -3.336 6.618 1.00 96.50 108 ALA A C 1
ATOM 889 O O . ALA A 1 108 ? 0.155 -3.108 5.433 1.00 96.50 108 ALA A O 1
ATOM 890 N N . GLY A 1 109 ? 0.338 -4.455 7.217 1.00 95.31 109 GLY A N 1
ATOM 891 C CA . GLY A 1 109 ? 1.029 -5.542 6.521 1.00 95.31 109 GLY A CA 1
ATOM 892 C C . GLY A 1 109 ? 0.198 -6.139 5.381 1.00 95.31 109 GLY A C 1
ATOM 893 O O . GLY A 1 109 ? 0.701 -6.299 4.269 1.00 95.31 109 GLY A O 1
ATOM 894 N N . ILE A 1 110 ? -1.094 -6.389 5.609 1.00 95.50 110 ILE A N 1
ATOM 895 C CA . ILE A 1 110 ? -2.022 -6.842 4.559 1.00 95.50 110 ILE A CA 1
ATOM 896 C C . ILE A 1 110 ? -2.153 -5.766 3.466 1.00 95.50 110 ILE A C 1
ATOM 898 O O . ILE A 1 110 ? -2.092 -6.086 2.279 1.00 95.50 110 ILE A O 1
ATOM 902 N N . GLY A 1 111 ? -2.245 -4.487 3.843 1.00 96.25 111 GLY A N 1
ATOM 903 C CA . GLY A 1 111 ? -2.238 -3.362 2.904 1.00 96.25 111 GLY A CA 1
ATOM 904 C C . GLY A 1 111 ? -0.963 -3.303 2.056 1.00 96.25 111 GLY A C 1
ATOM 905 O O . GLY A 1 111 ? -1.029 -3.124 0.844 1.00 96.25 111 GLY A O 1
ATOM 906 N N . ILE A 1 112 ? 0.210 -3.548 2.644 1.00 96.56 112 ILE A N 1
ATOM 907 C CA . ILE A 1 112 ? 1.490 -3.632 1.917 1.00 96.56 112 ILE A CA 1
ATOM 908 C C . ILE A 1 112 ? 1.456 -4.737 0.850 1.00 96.56 112 ILE A C 1
ATOM 910 O O . ILE A 1 112 ? 2.063 -4.598 -0.218 1.00 96.56 112 ILE A O 1
ATOM 914 N N . LEU A 1 113 ? 0.706 -5.814 1.086 1.00 96.00 113 LEU A N 1
ATOM 915 C CA . LEU A 1 113 ? 0.512 -6.902 0.127 1.00 96.00 113 LEU A CA 1
ATOM 916 C C . LEU A 1 113 ? -0.561 -6.609 -0.934 1.00 96.00 113 LEU A C 1
ATOM 918 O O . LEU A 1 113 ? -0.659 -7.373 -1.895 1.00 96.00 113 LEU A O 1
ATOM 922 N N . ASN A 1 114 ? -1.313 -5.509 -0.827 1.00 96.25 114 ASN A N 1
ATOM 923 C CA . ASN A 1 114 ? -2.442 -5.182 -1.703 1.00 96.25 114 ASN A CA 1
ATOM 924 C C . ASN A 1 114 ? -2.099 -5.291 -3.197 1.00 96.25 114 ASN A C 1
ATOM 926 O O . ASN A 1 114 ? -2.826 -5.931 -3.958 1.00 96.25 114 ASN A O 1
ATOM 930 N N . PHE A 1 115 ? -0.963 -4.740 -3.635 1.00 94.12 115 PHE A N 1
ATOM 931 C CA . PHE A 1 115 ? -0.587 -4.816 -5.046 1.00 94.12 1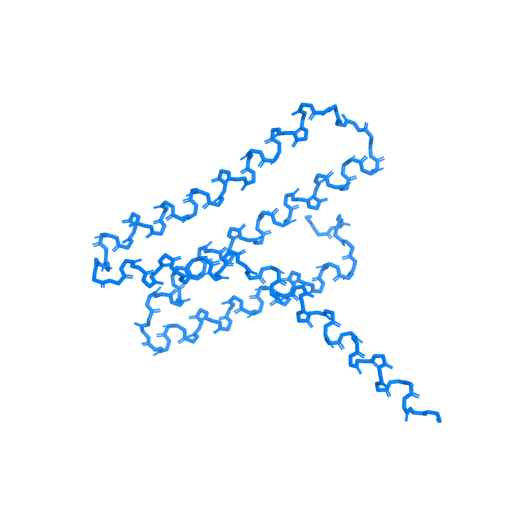15 PHE A CA 1
ATOM 932 C C . PHE A 1 115 ? -0.315 -6.257 -5.510 1.00 94.12 115 PHE A C 1
ATOM 934 O O . PHE A 1 115 ? -0.705 -6.640 -6.613 1.00 94.12 115 PHE A O 1
ATOM 941 N N . LYS A 1 116 ? 0.294 -7.098 -4.659 1.00 93.75 116 LYS A N 1
ATOM 942 C CA . LYS A 1 116 ? 0.519 -8.524 -4.963 1.00 93.75 116 LYS A CA 1
ATOM 943 C C . LYS A 1 116 ? -0.793 -9.304 -5.018 1.00 93.75 116 LYS A C 1
ATOM 945 O O . LYS A 1 116 ? -0.981 -10.105 -5.931 1.00 93.75 116 LYS A O 1
ATOM 950 N N . ILE A 1 117 ? -1.701 -9.044 -4.079 1.00 93.94 117 ILE A N 1
ATOM 951 C CA . ILE A 1 117 ? -3.048 -9.632 -4.066 1.00 93.94 117 ILE A CA 1
ATOM 952 C C . ILE A 1 117 ? -3.790 -9.243 -5.349 1.00 93.94 117 ILE A C 1
ATOM 954 O O . ILE A 1 117 ? -4.358 -10.091 -6.030 1.00 93.94 117 ILE A O 1
ATOM 958 N N . SER A 1 118 ? -3.706 -7.974 -5.740 1.00 94.69 118 SER A N 1
ATOM 959 C CA . SER A 1 118 ? -4.324 -7.459 -6.964 1.00 94.69 118 SER A CA 1
ATOM 960 C C . SER A 1 118 ? -3.752 -8.100 -8.225 1.00 94.69 118 SER A C 1
ATOM 962 O O . SER A 1 118 ? -4.496 -8.389 -9.161 1.00 94.69 118 SER A O 1
ATOM 964 N N . LEU A 1 119 ? -2.444 -8.369 -8.248 1.00 93.62 119 LEU A N 1
ATOM 965 C CA . LEU A 1 119 ? -1.794 -9.086 -9.344 1.00 93.62 119 LEU A CA 1
ATOM 966 C C . LEU A 1 119 ? -2.318 -10.520 -9.453 1.00 93.62 119 LEU A C 1
ATOM 968 O O . LEU A 1 119 ? -2.625 -10.983 -10.551 1.00 93.62 119 LEU A O 1
ATOM 972 N N . PHE A 1 120 ? -2.461 -11.205 -8.318 1.00 93.25 120 PHE A N 1
ATOM 973 C CA . PHE A 1 120 ? -3.023 -12.551 -8.266 1.00 93.25 120 PHE A CA 1
ATOM 974 C C . PHE A 1 120 ? -4.480 -12.581 -8.751 1.00 93.25 120 PHE A C 1
ATOM 976 O O . PHE A 1 120 ? -4.823 -13.389 -9.613 1.00 93.25 120 PHE A O 1
ATOM 983 N N . ILE A 1 121 ? -5.315 -11.645 -8.287 1.00 91.94 121 ILE A N 1
ATOM 984 C CA . ILE A 1 121 ? -6.709 -11.501 -8.736 1.00 91.94 121 ILE A CA 1
ATOM 985 C C . ILE A 1 121 ? -6.770 -11.231 -10.242 1.00 91.94 121 ILE A C 1
ATOM 987 O O . ILE A 1 121 ? -7.555 -11.864 -10.946 1.00 91.94 121 ILE A O 1
ATOM 991 N N . SER A 1 122 ? -5.926 -10.330 -10.755 1.00 91.88 122 SER A N 1
ATOM 992 C CA . SER A 1 122 ? -5.887 -10.011 -12.185 1.00 91.88 122 SER A CA 1
ATOM 993 C C . SER A 1 122 ? -5.605 -11.252 -13.033 1.00 91.88 122 SER A C 1
ATOM 995 O O . SER A 1 122 ? -6.317 -11.489 -14.005 1.00 91.88 122 SER A O 1
ATOM 997 N N . LYS A 1 123 ? -4.620 -12.071 -12.636 1.00 90.62 123 LYS A N 1
ATOM 998 C CA . LYS A 1 123 ? -4.290 -13.322 -13.336 1.00 90.62 123 LYS A CA 1
ATOM 999 C C . LYS A 1 123 ? -5.410 -14.359 -13.262 1.00 90.62 123 LYS A C 1
ATOM 1001 O O . LYS A 1 123 ? -5.674 -15.043 -14.246 1.00 90.62 123 LYS A O 1
ATOM 1006 N N . LEU A 1 124 ? 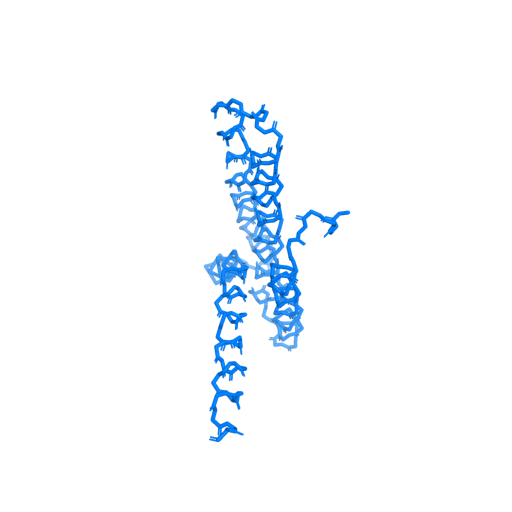-6.087 -14.481 -12.119 1.00 90.50 124 LEU A N 1
ATOM 1007 C CA . LEU A 1 124 ? -7.221 -15.399 -11.975 1.00 90.50 124 LEU A CA 1
ATOM 1008 C C . LEU A 1 124 ? -8.407 -15.012 -12.868 1.00 90.50 124 LEU A C 1
ATOM 1010 O O . LEU A 1 124 ? -9.060 -15.888 -13.437 1.00 90.50 124 LEU A O 1
ATOM 1014 N N . LEU A 1 125 ? -8.695 -13.713 -12.988 1.00 88.88 125 LEU A N 1
ATOM 1015 C CA . LEU A 1 125 ? -9.755 -13.211 -13.864 1.00 88.88 125 LEU A CA 1
ATOM 1016 C C . LEU A 1 125 ? -9.433 -13.480 -15.335 1.00 88.88 125 LEU A C 1
ATOM 1018 O O . LEU A 1 125 ? -10.284 -13.986 -16.060 1.00 88.88 125 LEU A O 1
ATOM 1022 N N . GLU A 1 126 ? -8.195 -13.213 -15.744 1.00 87.56 126 GLU A N 1
ATOM 1023 C CA . GLU A 1 126 ? -7.708 -13.495 -17.095 1.00 87.56 126 GLU A CA 1
ATOM 1024 C C . GLU A 1 126 ? -7.797 -14.994 -17.426 1.00 87.56 126 GLU A C 1
ATOM 1026 O O . GLU A 1 126 ? -8.364 -15.371 -18.450 1.00 87.56 126 GLU A O 1
ATOM 1031 N N . TYR A 1 127 ? -7.364 -15.872 -16.513 1.00 87.19 127 TYR A N 1
ATOM 1032 C CA . TYR A 1 127 ? -7.499 -17.323 -16.683 1.00 87.19 127 TYR A CA 1
ATOM 1033 C C . TYR A 1 127 ? -8.960 -17.763 -16.886 1.00 87.19 127 TYR A C 1
ATOM 1035 O O . TYR A 1 127 ? -9.253 -18.578 -17.765 1.00 87.19 127 TYR A O 1
ATOM 1043 N N . ARG A 1 128 ? -9.907 -17.201 -16.119 1.00 82.44 128 ARG A N 1
ATOM 1044 C CA . ARG A 1 128 ? -11.338 -17.494 -16.309 1.00 82.44 128 ARG A CA 1
ATOM 1045 C C . ARG A 1 128 ? -11.879 -16.980 -17.644 1.00 82.44 128 ARG A C 1
ATOM 1047 O O . ARG A 1 128 ? -12.711 -17.659 -18.241 1.00 82.44 128 ARG A O 1
ATOM 1054 N N . GLU A 1 129 ? -11.454 -15.799 -18.088 1.00 83.25 129 GLU A N 1
ATOM 1055 C CA . GLU A 1 129 ? -11.853 -15.221 -19.379 1.00 83.25 129 GLU A CA 1
ATOM 1056 C C . GLU A 1 129 ? -11.382 -16.101 -20.549 1.00 83.25 129 GLU A C 1
ATOM 1058 O O . GLU A 1 129 ? -12.159 -16.357 -21.470 1.00 83.25 129 GLU A O 1
ATOM 1063 N N . HIS A 1 130 ? -10.156 -16.631 -20.484 1.00 79.56 130 HIS A N 1
ATOM 1064 C CA . HIS A 1 130 ? -9.636 -17.572 -21.480 1.00 79.56 130 HIS A CA 1
ATOM 1065 C C . HIS A 1 130 ? -10.379 -18.909 -21.476 1.00 79.56 130 HIS A C 1
ATOM 1067 O O . HIS A 1 130 ? -10.748 -19.394 -22.543 1.00 79.56 130 HIS A O 1
ATOM 1073 N N . LYS A 1 131 ? -10.670 -19.475 -20.298 1.00 77.19 131 LYS A N 1
ATOM 1074 C CA . LYS A 1 131 ? -11.432 -20.728 -20.197 1.00 77.19 131 LYS A CA 1
ATOM 1075 C C . LYS A 1 131 ? -12.839 -20.598 -20.795 1.00 77.19 131 LYS A C 1
ATOM 1077 O O . LYS A 1 131 ? -13.235 -21.420 -21.608 1.00 77.19 131 LYS A O 1
ATOM 1082 N N . LYS A 1 132 ? -13.556 -19.508 -20.491 1.00 70.88 132 LYS A N 1
ATOM 1083 C CA . LYS A 1 132 ? -14.888 -19.244 -21.068 1.00 70.88 132 LYS A CA 1
ATOM 1084 C C . LYS A 1 132 ? -14.887 -19.085 -22.591 1.00 70.88 132 LYS A C 1
ATOM 1086 O O . LYS A 1 132 ? -15.906 -19.356 -23.210 1.00 70.88 132 LYS A O 1
ATOM 1091 N N . LYS A 1 133 ? -13.787 -18.609 -23.184 1.00 70.56 133 LYS A N 1
ATOM 1092 C CA . LYS A 1 133 ? -13.641 -18.503 -24.645 1.00 70.56 133 LYS A CA 1
ATOM 1093 C C . LYS A 1 133 ? -13.240 -19.829 -25.302 1.00 70.56 133 LYS A C 1
ATOM 1095 O O . LYS A 1 133 ? -13.545 -20.011 -26.471 1.00 70.56 133 LYS A O 1
ATOM 1100 N N . GLY A 1 134 ? -12.565 -20.721 -24.574 1.00 59.53 134 GLY A N 1
ATOM 1101 C CA . GLY A 1 134 ? -12.192 -22.059 -25.047 1.00 59.53 134 GLY A CA 1
ATOM 1102 C C . GLY A 1 134 ? -13.333 -23.078 -24.996 1.00 59.53 134 GLY A C 1
ATOM 1103 O O . GLY A 1 134 ? -13.397 -23.939 -25.860 1.00 59.53 134 GLY A O 1
ATOM 1104 N N . ASP A 1 135 ? -14.264 -22.934 -24.048 1.00 56.50 135 ASP A N 1
ATOM 1105 C CA . ASP A 1 135 ? -15.439 -23.813 -23.896 1.00 56.50 135 ASP A CA 1
ATOM 1106 C C . ASP A 1 135 ? -16.618 -23.421 -24.828 1.00 56.50 135 ASP A C 1
ATOM 1108 O O . ASP A 1 135 ? -17.725 -23.935 -24.685 1.00 56.50 135 ASP A O 1
ATOM 1112 N N . GLY A 1 136 ? -16.409 -22.463 -25.742 1.00 54.25 136 GLY A N 1
ATOM 1113 C CA . GLY A 1 136 ? -17.427 -21.923 -26.655 1.00 54.25 136 GLY A CA 1
ATOM 1114 C C . GLY A 1 136 ? -17.321 -22.386 -28.113 1.00 54.25 136 GLY A C 1
ATOM 1115 O O . GLY A 1 136 ? -17.992 -21.789 -28.953 1.00 54.25 136 GLY A O 1
ATOM 1116 N N . ASN A 1 137 ? -16.484 -23.390 -28.406 1.00 43.44 137 ASN A N 1
ATOM 1117 C CA . ASN A 1 137 ? -16.373 -24.045 -29.717 1.00 43.44 137 ASN A CA 1
ATOM 1118 C C . ASN A 1 137 ? -16.883 -25.483 -29.653 1.00 43.44 137 ASN A C 1
ATOM 1120 O O . ASN A 1 137 ? -16.399 -26.224 -28.768 1.00 43.44 137 ASN A O 1
#

Foldseek 3Di:
DPPLPDPLLVQLLVLLVVVLVVQLVVCVVVVNCLRNPLLNLLQVLLSVLVVLVSVVVSCCVPVVPDDPVNVVVSVVVSVVSLVVSLVVQQVVCVVPPVPCNVSSSVSSVVSNCSSVVSNVVSVVVVVVVVVVVVVPD